Protein AF-0000000075500298 (afdb_homodimer)

Radius of gyration: 24.36 Å; Cα contacts (8 Å, |Δi|>4): 33; chains: 2; bounding box: 30×80×50 Å

Foldseek 3Di:
DDDPVVVVVVVLVVLCVVCVVVVNNVVSVVVVVVVVVVVVVVVVVVVVVVVVVVVVVVVVVVVVCVVPDPDDPDDPPPPDPD/DDDPVVVVVVVLVVLCVVCVVVVNNVVSVVVVVVVVVVVVVVVVVVVVVVVVVVVVVVCVVVVVVVVPDPDDDDDPPPPDPD

Structure (mmCIF, N/CA/C/O backbone):
data_AF-0000000075500298-model_v1
#
loop_
_entity.id
_entity.type
_entity.pdbx_description
1 polymer 'DUF1725 domain-containing protein'
#
loop_
_atom_site.group_PDB
_atom_site.id
_atom_site.type_symbol
_atom_site.label_atom_id
_atom_site.label_alt_id
_atom_site.label_comp_id
_atom_site.label_asym_id
_atom_site.label_entity_id
_atom_site.label_seq_id
_atom_site.pdbx_PDB_ins_code
_atom_site.Cartn_x
_atom_site.Cartn_y
_atom_site.Cartn_z
_atom_site.occupancy
_atom_site.B_iso_or_equiv
_atom_site.auth_seq_id
_atom_site.auth_comp_id
_atom_site.auth_asym_id
_atom_site.auth_atom_id
_atom_site.pdbx_PDB_model_num
ATOM 1 N N . MET A 1 1 ? 9.242 10.531 -13.039 1 51.03 1 MET A N 1
ATOM 2 C CA . MET A 1 1 ? 8.898 9.859 -11.781 1 51.03 1 MET A CA 1
ATOM 3 C C . MET A 1 1 ? 7.484 9.297 -11.844 1 51.03 1 MET A C 1
ATOM 5 O O . MET A 1 1 ? 6.527 10.023 -12.109 1 51.03 1 MET A O 1
ATOM 9 N N . ILE A 1 2 ? 7.25 8.039 -12.094 1 67.5 2 ILE A N 1
ATOM 10 C CA . ILE A 1 2 ? 5.922 7.461 -12.273 1 67.5 2 ILE A CA 1
ATOM 11 C C . ILE A 1 2 ? 5.102 7.66 -11 1 67.5 2 ILE A C 1
ATOM 13 O O . ILE A 1 2 ? 5.582 7.402 -9.898 1 67.5 2 ILE A O 1
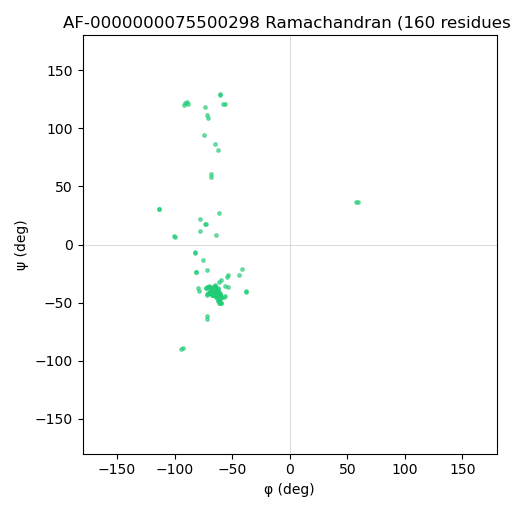ATOM 17 N N . ASP A 1 3 ? 3.895 8.188 -11.188 1 87.5 3 ASP A N 1
ATOM 18 C CA . ASP A 1 3 ? 2.947 8.445 -10.102 1 87.5 3 ASP A CA 1
ATOM 19 C C . ASP A 1 3 ? 2.639 7.164 -9.336 1 87.5 3 ASP A C 1
ATOM 21 O O . ASP A 1 3 ? 2.521 6.09 -9.922 1 87.5 3 ASP A O 1
ATOM 25 N N . TRP A 1 4 ? 2.902 7.141 -8.062 1 92.25 4 TRP A N 1
ATOM 26 C CA . TRP A 1 4 ? 2.652 6.031 -7.145 1 92.25 4 TRP A CA 1
ATOM 27 C C . TRP A 1 4 ? 1.344 5.328 -7.484 1 92.25 4 TRP A C 1
ATOM 29 O O . TRP A 1 4 ? 1.29 4.098 -7.543 1 92.25 4 TRP A O 1
ATOM 39 N N . THR A 1 5 ? 0.362 6.082 -7.805 1 93 5 THR A N 1
ATOM 40 C CA . THR A 1 5 ? -0.963 5.527 -8.047 1 93 5 THR A CA 1
ATOM 41 C C . THR A 1 5 ? -0.979 4.719 -9.344 1 93 5 THR A C 1
ATOM 43 O O . THR A 1 5 ? -1.599 3.654 -9.406 1 93 5 THR A O 1
ATOM 46 N N . TRP A 1 6 ? -0.328 5.234 -10.359 1 92.56 6 TRP A N 1
ATOM 47 C CA . TRP A 1 6 ? -0.28 4.547 -11.648 1 92.56 6 TRP A CA 1
ATOM 48 C C . TRP A 1 6 ? 0.448 3.213 -11.523 1 92.56 6 TRP A C 1
ATOM 50 O O . TRP A 1 6 ? -0.016 2.195 -12.039 1 92.56 6 TRP A O 1
ATOM 60 N N . LYS A 1 7 ? 1.534 3.219 -10.867 1 93.81 7 LYS A N 1
ATOM 61 C CA . LYS A 1 7 ? 2.311 1.999 -10.656 1 93.81 7 LYS A CA 1
ATOM 62 C C . LYS A 1 7 ? 1.502 0.963 -9.883 1 93.81 7 LYS A C 1
ATOM 64 O O . LYS A 1 7 ? 1.487 -0.217 -10.242 1 93.81 7 LYS A O 1
ATOM 69 N N . MET A 1 8 ? 0.788 1.347 -8.859 1 95.5 8 MET A N 1
ATOM 70 C CA . MET A 1 8 ? -0.001 0.421 -8.055 1 95.5 8 MET A CA 1
ATOM 71 C C . MET A 1 8 ? -1.199 -0.102 -8.836 1 95.5 8 MET A C 1
ATOM 73 O O . MET A 1 8 ? -1.594 -1.258 -8.68 1 95.5 8 MET A O 1
ATOM 77 N N . TRP A 1 9 ? -1.732 0.866 -9.664 1 93.94 9 TRP A N 1
ATOM 78 C CA . TRP A 1 9 ? -2.828 0.428 -10.523 1 93.94 9 TRP A CA 1
ATOM 79 C C . TRP A 1 9 ? -2.375 -0.69 -11.453 1 93.94 9 TRP A C 1
ATOM 81 O O . TRP A 1 9 ? -3.086 -1.682 -11.633 1 93.94 9 TRP A O 1
ATOM 91 N N . HIS A 1 10 ? -1.243 -0.525 -12.055 1 95.12 10 HIS A N 1
ATOM 92 C CA . HIS A 1 10 ? -0.703 -1.528 -12.961 1 95.12 10 HIS A CA 1
ATOM 93 C C . HIS A 1 10 ? -0.453 -2.85 -12.242 1 95.12 10 HIS A C 1
ATOM 95 O O . HIS A 1 10 ? -0.835 -3.912 -12.734 1 95.12 10 HIS A O 1
ATOM 101 N N . ILE A 1 11 ? 0.181 -2.855 -11.102 1 95.94 11 ILE A N 1
ATOM 102 C CA . ILE A 1 11 ? 0.51 -4.051 -10.328 1 95.94 11 ILE A CA 1
ATOM 103 C C . ILE A 1 11 ? -0.774 -4.75 -9.891 1 95.94 11 ILE A C 1
ATOM 105 O O . ILE A 1 11 ? -0.907 -5.969 -10.031 1 95.94 11 ILE A O 1
ATOM 109 N N . TYR A 1 12 ? -1.728 -3.941 -9.43 1 96.06 12 TYR A N 1
ATOM 110 C CA . TYR A 1 12 ? -3.02 -4.461 -8.992 1 96.06 12 TYR A CA 1
ATOM 111 C C . TYR A 1 12 ? -3.727 -5.188 -10.133 1 96.06 12 TYR A C 1
ATOM 113 O O . TYR A 1 12 ? -4.23 -6.297 -9.953 1 96.06 12 TYR A O 1
ATOM 121 N N . THR A 1 13 ? -3.703 -4.535 -11.305 1 96.12 13 THR A N 1
ATOM 122 C CA . THR A 1 13 ? -4.41 -5.086 -12.461 1 96.12 13 THR A CA 1
ATOM 123 C C . THR A 1 13 ? -3.736 -6.363 -12.945 1 96.12 13 THR A C 1
ATOM 125 O O . THR A 1 13 ? -4.41 -7.344 -13.273 1 96.12 13 THR A O 1
ATOM 128 N N . MET A 1 14 ? -2.424 -6.375 -12.969 1 95.19 14 MET A N 1
ATOM 129 C CA . MET A 1 14 ? -1.681 -7.551 -13.414 1 95.19 14 MET A CA 1
ATOM 130 C C . MET A 1 14 ? -1.912 -8.727 -12.477 1 95.19 14 MET A C 1
ATOM 132 O O . MET A 1 14 ? -2.146 -9.852 -12.922 1 95.19 14 MET A O 1
ATOM 136 N N . GLU A 1 15 ? -1.957 -8.453 -11.156 1 94.19 15 GLU A N 1
ATOM 137 C CA . GLU A 1 15 ? -2.184 -9.492 -10.164 1 94.19 15 GLU A CA 1
ATOM 138 C C . GLU A 1 15 ? -3.625 -9.992 -10.203 1 94.19 15 GLU A C 1
ATOM 140 O O . GLU A 1 15 ? -3.885 -11.172 -9.977 1 94.19 15 GLU A O 1
ATOM 145 N N . TYR A 1 16 ? -4.52 -9.047 -10.461 1 95.19 16 TYR A N 1
ATOM 146 C CA . TYR A 1 16 ? -5.934 -9.398 -10.57 1 95.19 16 TYR A CA 1
ATOM 147 C C . TYR A 1 16 ? -6.164 -10.383 -11.703 1 95.19 16 TYR A C 1
ATOM 149 O O . TYR A 1 16 ? -6.781 -11.438 -11.508 1 95.19 16 TYR A O 1
ATOM 157 N N . TYR A 1 17 ? -5.652 -10.07 -12.867 1 96.38 17 TYR A N 1
ATOM 158 C CA . TYR A 1 17 ? -5.852 -10.93 -14.031 1 96.38 17 TYR A CA 1
ATOM 159 C C . TYR A 1 17 ? -5.184 -12.289 -13.828 1 96.38 17 TYR A C 1
ATOM 161 O O . TYR A 1 17 ? -5.738 -13.32 -14.211 1 96.38 17 TYR A O 1
ATOM 169 N N . ALA A 1 18 ? -3.979 -12.297 -13.25 1 94.25 18 ALA A N 1
ATOM 170 C CA . ALA A 1 18 ? -3.281 -13.539 -12.938 1 94.25 18 ALA A CA 1
ATOM 171 C C . ALA A 1 18 ? -4.09 -14.398 -11.969 1 94.25 18 ALA A C 1
ATOM 173 O O . ALA A 1 18 ? -4.199 -15.609 -12.141 1 94.25 18 ALA A O 1
ATOM 174 N N . ALA A 1 19 ? -4.66 -13.781 -10.938 1 94.12 19 ALA A N 1
ATOM 175 C CA . ALA A 1 19 ? -5.438 -14.5 -9.922 1 94.12 19 ALA A CA 1
ATOM 176 C C . ALA A 1 19 ? -6.691 -15.117 -10.531 1 94.12 19 ALA A C 1
ATOM 178 O O . ALA A 1 19 ? -7.078 -16.234 -10.18 1 94.12 19 ALA A O 1
ATOM 179 N N . ILE A 1 20 ? -7.324 -14.375 -11.453 1 95.44 20 ILE A N 1
ATOM 180 C CA . ILE A 1 20 ? -8.516 -14.883 -12.133 1 95.44 20 ILE A CA 1
ATOM 181 C C . ILE A 1 20 ? -8.133 -16.062 -13.016 1 95.44 20 ILE A C 1
ATOM 183 O O . ILE A 1 20 ? -8.805 -17.109 -12.992 1 95.44 20 ILE A O 1
ATOM 187 N N . LYS A 1 21 ? -7.07 -15.977 -13.734 1 95.5 21 LYS A N 1
ATOM 188 C CA . LYS A 1 21 ? -6.617 -17.016 -14.656 1 95.5 21 LYS A CA 1
ATOM 189 C C . LYS A 1 21 ? -6.242 -18.297 -13.906 1 95.5 21 LYS A C 1
ATOM 191 O O . LYS A 1 21 ? -6.504 -19.406 -14.383 1 95.5 21 LYS A O 1
ATOM 196 N N . ASN A 1 22 ? -5.672 -18.125 -12.672 1 93.88 22 ASN A N 1
ATOM 197 C CA . ASN A 1 22 ? -5.129 -19.25 -11.914 1 93.88 22 ASN A CA 1
ATOM 198 C C . ASN A 1 22 ? -6.105 -19.719 -10.844 1 93.88 22 ASN A C 1
ATOM 200 O O . ASN A 1 22 ? -5.762 -20.562 -10.016 1 93.88 22 ASN A O 1
ATOM 204 N N . ASN A 1 23 ? -7.312 -19.188 -10.797 1 94.44 23 ASN A N 1
ATOM 205 C CA . ASN A 1 23 ? -8.336 -19.531 -9.82 1 94.44 23 ASN A C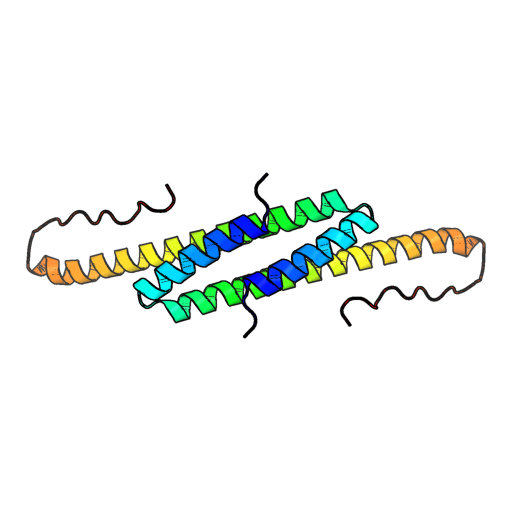A 1
ATOM 206 C C . ASN A 1 23 ? -7.859 -19.25 -8.391 1 94.44 23 ASN A C 1
ATOM 208 O O . ASN A 1 23 ? -8 -20.109 -7.516 1 94.44 23 ASN A O 1
ATOM 212 N N . GLU A 1 24 ? -7.105 -18.203 -8.195 1 94 24 GLU A N 1
ATOM 213 C CA . GLU A 1 24 ? -6.551 -17.766 -6.918 1 94 24 GLU A CA 1
ATOM 214 C C . GLU A 1 24 ? -7.156 -16.438 -6.469 1 94 24 GLU A C 1
ATOM 216 O O . GLU A 1 24 ? -6.473 -15.617 -5.855 1 94 24 GLU A O 1
ATOM 221 N N . PHE A 1 25 ? -8.422 -16.156 -6.824 1 93.31 25 PHE A N 1
ATOM 222 C CA . PHE A 1 25 ? -9.078 -14.875 -6.578 1 93.31 25 PHE A CA 1
ATOM 223 C C . PHE A 1 25 ? -9.18 -14.602 -5.082 1 93.31 25 PHE A C 1
ATOM 225 O O . PHE A 1 25 ? -9.008 -13.461 -4.645 1 93.31 25 PHE A O 1
ATOM 232 N N . VAL A 1 26 ? -9.461 -15.664 -4.285 1 94.88 26 VAL A N 1
ATOM 233 C CA . VAL A 1 26 ? -9.633 -15.484 -2.846 1 94.88 26 VAL A CA 1
ATOM 234 C C . VAL A 1 26 ? -8.305 -15.07 -2.217 1 94.88 26 VAL A C 1
ATOM 236 O O . VAL A 1 26 ? -8.266 -14.172 -1.372 1 94.88 26 VAL A O 1
ATOM 239 N N . SER A 1 27 ? -7.168 -15.703 -2.666 1 92.62 27 SER A N 1
ATOM 240 C CA . SER A 1 27 ? -5.836 -15.344 -2.191 1 92.62 27 SER A CA 1
ATOM 241 C C . SER A 1 27 ? -5.473 -13.914 -2.576 1 92.62 27 SER A C 1
ATOM 243 O O . SER A 1 27 ? -4.902 -13.172 -1.772 1 92.62 27 SER A O 1
ATOM 245 N N . PHE A 1 28 ? -5.867 -13.586 -3.789 1 93.5 28 PHE A N 1
ATOM 246 C CA . PHE A 1 28 ? -5.676 -12.227 -4.281 1 93.5 28 PHE A CA 1
ATOM 247 C C . PHE A 1 28 ? -6.395 -11.219 -3.396 1 93.5 28 PHE A C 1
ATOM 249 O O . PHE A 1 28 ? -5.797 -10.242 -2.939 1 93.5 28 PHE A O 1
ATOM 256 N N . VAL A 1 29 ? -7.652 -11.438 -3.098 1 95.38 29 VAL A N 1
ATOM 257 C CA . VAL A 1 29 ? -8.445 -10.516 -2.285 1 95.38 29 VAL A CA 1
ATOM 258 C C . VAL A 1 29 ? -7.836 -10.406 -0.888 1 95.38 29 VAL A C 1
ATOM 260 O O . VAL A 1 29 ? -7.688 -9.305 -0.353 1 95.38 29 VAL A O 1
ATOM 263 N N . GLY A 1 30 ? -7.453 -11.562 -0.378 1 95.06 30 GLY A N 1
ATOM 264 C CA . GLY A 1 30 ? -6.844 -11.562 0.942 1 95.06 30 GLY A CA 1
ATOM 265 C C . GLY A 1 30 ? -5.551 -10.773 1.007 1 95.06 30 GLY A C 1
ATOM 266 O O . GLY A 1 30 ? -5.32 -10.031 1.964 1 95.06 30 GLY A O 1
ATOM 267 N N . THR A 1 31 ? -4.707 -10.898 -0.005 1 95.25 31 THR A N 1
ATOM 268 C CA . THR A 1 31 ? -3.426 -10.203 -0.045 1 95.25 31 THR A CA 1
ATOM 269 C C . THR A 1 31 ? -3.633 -8.688 -0.088 1 95.25 31 THR A C 1
ATOM 271 O O . THR A 1 31 ? -3.02 -7.953 0.688 1 95.25 31 THR A O 1
ATOM 274 N N . TRP A 1 32 ? -4.574 -8.219 -0.856 1 96 32 TRP A N 1
ATOM 275 C CA . TRP A 1 32 ? -4.742 -6.785 -1.054 1 96 32 TRP A CA 1
ATOM 276 C C . TRP A 1 32 ? -5.523 -6.164 0.1 1 96 32 TRP A C 1
ATOM 278 O O . TRP A 1 32 ? -5.312 -4.996 0.441 1 96 32 TRP A O 1
ATOM 288 N N . MET A 1 33 ? -6.301 -6.965 0.774 1 95.88 33 MET A N 1
ATOM 289 C CA . MET A 1 33 ? -6.941 -6.488 1.996 1 95.88 33 MET A CA 1
ATOM 290 C C . MET A 1 33 ? -5.918 -6.285 3.107 1 95.88 33 MET A C 1
ATOM 292 O O . MET A 1 33 ? -5.973 -5.293 3.836 1 95.88 33 MET A O 1
ATOM 296 N N . ASN A 1 34 ? -5.051 -7.227 3.145 1 95.94 34 ASN A N 1
ATOM 297 C CA . ASN A 1 34 ? -3.98 -7.09 4.125 1 95.94 34 ASN A CA 1
ATOM 298 C C . ASN A 1 34 ? -3.102 -5.879 3.832 1 95.94 34 ASN A C 1
ATOM 300 O O . ASN A 1 34 ? -2.721 -5.148 4.75 1 95.94 34 ASN A O 1
ATOM 304 N N . LEU A 1 35 ? -2.779 -5.652 2.6 1 97.62 35 LEU A N 1
ATOM 305 C CA . LEU A 1 35 ? -1.974 -4.508 2.188 1 97.62 35 LEU A CA 1
ATOM 306 C C . LEU A 1 35 ? -2.684 -3.199 2.514 1 97.62 35 LEU A C 1
ATOM 308 O O . LEU A 1 35 ? -2.051 -2.24 2.963 1 97.62 35 LEU A O 1
ATOM 312 N N . GLU A 1 36 ? -4.016 -3.164 2.287 1 96.69 36 GLU A N 1
ATOM 313 C CA . GLU A 1 36 ? -4.812 -2 2.668 1 96.69 36 GLU A CA 1
ATOM 314 C C . GLU A 1 36 ? -4.668 -1.701 4.16 1 96.69 36 GLU A C 1
ATOM 316 O O . GLU A 1 36 ? -4.457 -0.551 4.551 1 96.69 36 GLU A O 1
ATOM 321 N N . THR A 1 37 ? -4.746 -2.719 4.977 1 96.88 37 THR A N 1
ATOM 322 C CA . THR A 1 37 ? -4.648 -2.57 6.422 1 96.88 37 THR A CA 1
ATOM 323 C C . THR A 1 37 ? -3.281 -2.018 6.816 1 96.88 37 THR A C 1
ATOM 325 O O . THR A 1 37 ? -3.188 -1.138 7.676 1 96.88 37 THR A O 1
ATOM 328 N N . ILE A 1 38 ? -2.246 -2.518 6.227 1 96.12 38 ILE A N 1
ATOM 329 C CA . ILE A 1 38 ? -0.881 -2.092 6.512 1 96.12 38 ILE A CA 1
ATOM 330 C C . ILE A 1 38 ? -0.721 -0.611 6.176 1 96.12 38 ILE A C 1
ATOM 332 O O . ILE A 1 38 ? -0.172 0.156 6.969 1 96.12 38 ILE A O 1
ATOM 336 N N . ILE A 1 39 ? -1.211 -0.218 4.98 1 97.25 39 ILE A N 1
ATOM 337 C CA . ILE A 1 39 ? -1.099 1.168 4.539 1 97.25 39 ILE A CA 1
ATOM 338 C C . ILE A 1 39 ? -1.844 2.08 5.508 1 97.25 39 ILE A C 1
ATOM 340 O O . ILE A 1 39 ? -1.279 3.055 6.012 1 97.25 39 ILE A O 1
ATOM 344 N N . LEU A 1 40 ? -3.072 1.763 5.855 1 96.56 40 LEU A N 1
ATOM 345 C CA . LEU A 1 40 ? -3.895 2.588 6.734 1 96.56 40 LEU A CA 1
ATOM 346 C C . LEU A 1 40 ? -3.277 2.688 8.125 1 96.56 40 LEU A C 1
ATOM 348 O O . LEU A 1 40 ? -3.25 3.768 8.719 1 96.56 40 LEU A O 1
ATOM 352 N N . SER A 1 41 ? -2.736 1.546 8.578 1 96.44 41 SER A N 1
ATOM 353 C CA . SER A 1 41 ? -2.088 1.529 9.891 1 96.44 41 SER A CA 1
ATOM 354 C C . SER A 1 41 ? -0.863 2.438 9.906 1 96.44 41 SER A C 1
ATOM 356 O O . SER A 1 41 ? -0.651 3.182 10.867 1 96.44 41 SER A O 1
ATOM 358 N N . LYS A 1 42 ? -0.093 2.381 8.883 1 95.44 42 LYS A N 1
ATOM 359 C CA . LYS A 1 42 ? 1.121 3.189 8.805 1 95.44 42 LYS A CA 1
ATOM 360 C C . LYS A 1 42 ? 0.788 4.676 8.703 1 95.44 42 LYS A C 1
ATOM 362 O O . LYS A 1 42 ? 1.453 5.512 9.32 1 95.44 42 LYS A O 1
ATOM 367 N N . LEU A 1 43 ? -0.202 5.02 7.98 1 95.19 43 LEU A N 1
ATOM 368 C CA . LEU A 1 43 ? -0.612 6.41 7.84 1 95.19 43 LEU A CA 1
ATOM 369 C C . LEU A 1 43 ? -1.157 6.953 9.156 1 95.19 43 LEU A C 1
ATOM 371 O O . LEU A 1 43 ? -0.877 8.094 9.531 1 95.19 43 LEU A O 1
ATOM 375 N N . THR A 1 44 ? -1.92 6.164 9.852 1 94.25 44 THR A N 1
ATOM 376 C CA . THR A 1 44 ? -2.445 6.555 11.156 1 94.25 44 THR A CA 1
ATOM 377 C C . THR A 1 44 ? -1.311 6.789 12.148 1 94.25 44 THR A C 1
ATOM 379 O O . THR A 1 44 ? -1.339 7.754 12.922 1 94.25 44 THR A O 1
ATOM 382 N N . GLN A 1 45 ? -0.325 5.91 12.086 1 91.62 45 GLN A N 1
ATOM 383 C CA . GLN A 1 45 ? 0.825 6.039 12.977 1 91.62 45 GLN A CA 1
ATOM 384 C C . GLN A 1 45 ? 1.596 7.328 12.688 1 91.62 45 GLN A C 1
ATOM 386 O O . GLN A 1 45 ? 2.002 8.031 13.617 1 91.62 45 GLN A O 1
ATOM 391 N N . GLU A 1 46 ? 1.739 7.621 11.461 1 90.12 46 GLU A N 1
ATOM 392 C CA . GLU A 1 46 ? 2.436 8.844 11.078 1 90.12 46 GLU A CA 1
ATOM 393 C C . GLU A 1 46 ? 1.682 10.086 11.555 1 90.12 46 GLU A C 1
ATOM 395 O O . GLU A 1 46 ? 2.295 11.055 12.016 1 90.12 46 GLU A O 1
ATOM 400 N N . GLN A 1 47 ? 0.418 10.031 11.469 1 86.94 47 GLN A N 1
ATOM 401 C CA . GLN A 1 47 ? -0.396 11.148 11.945 1 86.94 47 GLN A CA 1
ATOM 402 C C . GLN A 1 47 ? -0.291 11.297 13.461 1 86.94 47 GLN A C 1
ATOM 404 O O . GLN A 1 47 ? -0.236 12.422 13.977 1 86.94 47 GLN A O 1
ATOM 409 N N . LYS A 1 48 ? -0.24 10.234 14.164 1 88.81 48 LYS A N 1
ATOM 410 C CA . LYS A 1 48 ? -0.108 10.281 15.617 1 88.81 48 LYS A CA 1
ATOM 411 C C . LYS A 1 48 ? 1.229 10.891 16.031 1 88.81 48 LYS A C 1
ATOM 413 O O . LYS A 1 48 ? 1.296 11.664 16.984 1 88.81 48 LYS A O 1
ATOM 418 N N . ILE A 1 49 ? 2.23 10.609 15.352 1 84.12 49 ILE A N 1
ATOM 419 C CA . ILE A 1 49 ? 3.562 11.141 15.625 1 84.12 49 ILE A CA 1
ATOM 420 C C . ILE A 1 49 ? 3.58 12.641 15.383 1 84.12 49 ILE A C 1
ATOM 422 O O . ILE A 1 49 ? 4.133 13.406 16.188 1 84.12 49 ILE A O 1
ATOM 426 N N . LYS A 1 50 ? 2.93 13.039 14.328 1 82.5 50 LYS A N 1
ATOM 427 C CA . LYS A 1 50 ? 2.871 14.461 14.008 1 82.5 50 LYS A CA 1
ATOM 428 C C . LYS A 1 50 ? 2.09 15.227 15.07 1 82.5 50 LYS A C 1
ATOM 430 O O . LYS A 1 50 ? 2.48 16.328 15.461 1 82.5 50 LYS A O 1
ATOM 435 N N . GLN A 1 51 ? 1.046 14.617 15.531 1 83.62 51 GLN A N 1
ATOM 436 C CA . GLN A 1 51 ? 0.231 15.25 16.562 1 83.62 51 GLN A CA 1
ATOM 437 C C . GLN A 1 51 ? 0.979 15.32 17.891 1 83.62 51 GLN A C 1
ATOM 439 O O . GLN A 1 51 ? 0.88 16.312 18.609 1 83.62 51 GLN A O 1
ATOM 444 N N . HIS A 1 52 ? 1.701 14.289 18.109 1 81.12 52 HIS A N 1
ATOM 445 C CA . HIS A 1 52 ? 2.496 14.266 19.328 1 81.12 52 HIS A CA 1
ATOM 446 C C . HIS A 1 52 ? 3.627 15.289 19.266 1 81.12 52 HIS A C 1
ATOM 448 O O . HIS A 1 52 ? 3.928 15.945 20.266 1 81.12 52 HIS A O 1
ATOM 454 N N . GLY A 1 53 ? 4.254 15.438 18.188 1 73.06 53 GLY A N 1
ATOM 455 C CA . GLY A 1 53 ? 5.27 16.453 18 1 73.06 53 GLY A CA 1
ATOM 456 C C . GLY A 1 53 ? 4.738 17.859 18.172 1 73.06 53 GLY A C 1
ATOM 457 O O . GLY A 1 53 ? 5.371 18.703 18.812 1 73.06 53 GLY A O 1
ATOM 458 N N . LEU A 1 54 ? 3.637 18.094 17.656 1 69.38 54 LEU A N 1
ATOM 459 C CA . LEU A 1 54 ? 2.996 19.391 17.766 1 69.38 54 LEU A CA 1
ATOM 460 C C . LEU A 1 54 ? 2.633 19.688 19.219 1 69.38 54 LEU A C 1
ATOM 462 O O . LEU A 1 54 ? 2.83 20.812 19.688 1 69.38 54 LEU A O 1
ATOM 466 N N . THR A 1 55 ? 2.129 18.641 19.781 1 72.38 55 THR A N 1
ATOM 467 C CA . THR A 1 55 ? 1.766 18.828 21.188 1 72.38 55 THR A CA 1
ATOM 468 C C . THR A 1 55 ? 3.002 19.125 22.031 1 72.38 55 THR A C 1
ATOM 470 O O . THR A 1 55 ? 2.973 20 22.906 1 72.38 55 THR A O 1
ATOM 473 N N . HIS A 1 56 ? 4.074 18.391 21.797 1 74 56 HIS A N 1
ATOM 474 C CA . HIS A 1 56 ? 5.312 18.609 22.531 1 74 56 HIS A CA 1
ATOM 475 C C . HIS A 1 56 ? 5.902 19.984 22.234 1 74 56 HIS A C 1
ATOM 477 O O . HIS A 1 56 ? 6.355 20.672 23.156 1 74 56 HIS A O 1
ATOM 483 N N . ARG A 1 57 ? 5.809 20.422 21.109 1 71.06 57 ARG A N 1
ATOM 484 C CA . ARG A 1 57 ? 6.285 21.75 20.719 1 71.06 57 ARG A CA 1
ATOM 485 C C . ARG A 1 57 ? 5.418 22.844 21.328 1 71.06 57 ARG A C 1
ATOM 487 O O . ARG A 1 57 ? 5.934 23.828 21.859 1 71.06 57 ARG A O 1
ATOM 494 N N . TRP A 1 58 ? 4.141 22.594 21.297 1 69.06 58 TRP A N 1
ATOM 495 C CA . TRP A 1 58 ? 3.201 23.516 21.906 1 69.06 58 TRP A CA 1
ATOM 496 C C . TRP A 1 58 ? 3.455 23.656 23.406 1 69.06 58 TRP A C 1
ATOM 498 O O . TRP A 1 58 ? 3.416 24.766 23.953 1 69.06 58 TRP A O 1
ATOM 508 N N . MET A 1 59 ? 3.725 22.594 24 1 70 59 MET A N 1
ATOM 509 C CA . MET A 1 59 ? 4 22.594 25.438 1 70 59 MET A CA 1
ATOM 510 C C . MET A 1 59 ? 5.305 23.312 25.734 1 70 59 MET A C 1
ATOM 512 O O . MET A 1 59 ? 5.383 24.078 26.703 1 70 59 MET A O 1
ATOM 516 N N . LEU A 1 60 ? 6.277 23.188 24.922 1 69.62 60 LEU A N 1
ATOM 517 C CA . LEU A 1 60 ? 7.574 23.828 25.078 1 69.62 60 LEU A CA 1
ATOM 518 C C . LEU A 1 60 ? 7.465 25.328 24.812 1 69.62 60 LEU A C 1
ATOM 520 O O . LEU A 1 60 ? 8.055 26.141 25.547 1 69.62 60 LEU A O 1
ATOM 524 N N . ASP A 1 61 ? 6.707 25.719 23.734 1 69.75 61 ASP A N 1
ATOM 525 C CA . ASP A 1 61 ? 6.508 27.125 23.406 1 69.75 61 ASP A CA 1
ATOM 526 C C . ASP A 1 61 ? 5.688 27.844 24.469 1 69.75 61 ASP A C 1
ATOM 528 O O . ASP A 1 61 ? 5.961 28.984 24.812 1 69.75 61 ASP A O 1
ATOM 532 N N . ASN A 1 62 ? 4.656 27.172 24.906 1 66.88 62 ASN A N 1
ATOM 533 C CA . ASN A 1 62 ? 3.834 27.734 25.969 1 66.88 62 ASN A CA 1
ATOM 534 C C . ASN A 1 62 ? 4.598 27.828 27.281 1 66.88 62 ASN A C 1
ATOM 536 O O . ASN A 1 62 ? 4.387 28.75 28.078 1 66.88 62 ASN A O 1
ATOM 540 N N . GLU A 1 63 ? 5.305 26.766 27.516 1 59.47 63 GLU A N 1
ATOM 541 C CA . GLU A 1 63 ? 6.152 26.844 28.703 1 59.47 63 GLU A CA 1
ATOM 542 C C . GLU A 1 63 ? 7.09 28.047 28.641 1 59.47 63 GLU A C 1
ATOM 544 O O . GLU A 1 63 ? 7.348 28.703 29.656 1 59.47 63 GLU A O 1
ATOM 549 N N . ASN A 1 64 ? 7.484 28.266 27.438 1 55.72 64 ASN A N 1
ATOM 550 C CA . ASN A 1 64 ? 8.297 29.453 27.25 1 55.72 64 ASN A CA 1
ATOM 551 C C . ASN A 1 64 ? 7.453 30.734 27.359 1 55.72 64 ASN A C 1
ATOM 553 O O . ASN A 1 64 ? 7.945 31.781 27.781 1 55.72 64 ASN A O 1
ATOM 557 N N . THR A 1 65 ? 6.117 30.562 26.766 1 50.06 65 THR A N 1
ATOM 558 C CA . THR A 1 65 ? 5.219 31.703 26.875 1 50.06 65 THR A CA 1
ATOM 559 C C . THR A 1 65 ? 4.605 31.781 28.281 1 50.06 65 THR A C 1
ATOM 561 O O . THR A 1 65 ? 4.141 32.844 28.688 1 50.06 65 THR A O 1
ATOM 564 N N . TRP A 1 66 ? 4.262 30.516 28.797 1 51.16 66 TRP A N 1
ATOM 565 C CA . TRP A 1 66 ? 3.699 30.562 30.141 1 51.16 66 TRP A CA 1
ATOM 566 C C . TRP A 1 66 ? 4.625 31.312 31.094 1 51.16 66 TRP A C 1
ATOM 568 O O . TRP A 1 66 ? 4.207 31.719 32.188 1 51.16 66 TRP A O 1
ATOM 578 N N . THR A 1 67 ? 5.922 31.359 30.844 1 44.16 67 THR A N 1
ATOM 579 C CA . THR A 1 67 ? 6.516 32.281 31.797 1 44.16 67 THR A CA 1
ATOM 580 C C . THR A 1 67 ? 5.922 33.688 31.609 1 44.16 67 THR A C 1
ATOM 582 O O . THR A 1 67 ? 6.055 34.531 32.5 1 44.16 67 THR A O 1
ATOM 585 N N . GLN A 1 68 ? 5.562 34.031 30.359 1 40.69 68 GLN A N 1
ATOM 586 C CA . GLN A 1 68 ? 4.965 35.375 30.312 1 40.69 68 GLN A CA 1
ATOM 587 C C . GLN A 1 68 ? 3.447 35.281 30.438 1 40.69 68 GLN A C 1
ATOM 589 O O . GLN A 1 68 ? 2.846 36.094 31.172 1 40.69 68 GLN A O 1
ATOM 594 N N . GLY A 1 69 ? 2.498 35.125 29.344 1 36.59 69 GLY A N 1
ATOM 595 C CA . GLY A 1 69 ? 1.086 35.469 29.234 1 36.59 69 GLY A CA 1
ATOM 596 C C . GLY A 1 69 ? 0.172 34.312 29.656 1 36.59 69 GLY A C 1
ATOM 597 O O . GLY A 1 69 ? 0.483 33.156 29.406 1 36.59 69 GLY A O 1
ATOM 598 N N . GLY A 1 70 ? -0.827 34.344 30.703 1 33.41 70 GLY A N 1
ATOM 599 C CA . GLY A 1 70 ? -1.923 33.594 31.312 1 33.41 70 GLY A CA 1
ATOM 600 C C . GLY A 1 70 ? -2.863 32.969 30.297 1 33.41 70 GLY A C 1
ATOM 601 O O . GLY A 1 70 ? -3.852 32.344 30.672 1 33.41 70 GLY A O 1
ATOM 602 N N . GLU A 1 71 ? -3.107 33.438 28.953 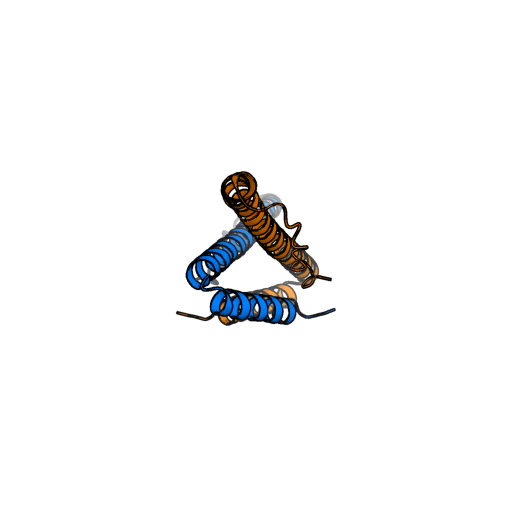1 35.5 71 GLU A N 1
ATOM 603 C CA . GLU A 1 71 ? -4.426 33.25 28.359 1 35.5 71 GLU A CA 1
ATOM 604 C C . GLU A 1 71 ? -4.508 31.891 27.656 1 35.5 71 GLU A C 1
ATOM 606 O O . GLU A 1 71 ? -3.562 31.484 26.984 1 35.5 71 GLU A O 1
ATOM 611 N N . HIS A 1 72 ? -5.434 30.891 27.984 1 32.06 72 HIS A N 1
ATOM 612 C CA . HIS A 1 72 ? -5.812 29.516 27.703 1 32.06 72 HIS A CA 1
ATOM 613 C C . HIS A 1 72 ? -6.352 29.359 26.281 1 32.06 72 HIS A C 1
ATOM 615 O O . HIS A 1 72 ? -7.492 29.734 26 1 32.06 72 HIS A O 1
ATOM 621 N N . HIS A 1 73 ? -5.727 29.656 25.062 1 30.25 73 HIS A N 1
ATOM 622 C CA . HIS A 1 73 ? -6.387 29.5 23.766 1 30.25 73 HIS A CA 1
ATOM 623 C C . HIS A 1 73 ? -6.539 28.016 23.406 1 30.25 73 HIS A C 1
ATOM 625 O O . HIS A 1 73 ? -5.605 27.234 23.594 1 30.25 73 HIS A O 1
ATOM 631 N N . THR A 1 74 ? -7.715 27.281 23.328 1 29 74 THR A N 1
ATOM 632 C CA . THR A 1 74 ? -8.289 25.984 22.984 1 29 74 THR A CA 1
ATOM 633 C C . THR A 1 74 ? -8.062 25.656 21.5 1 29 74 THR A C 1
ATOM 635 O O . THR A 1 74 ? -8.484 26.422 20.625 1 29 74 THR A O 1
ATOM 638 N N . LEU A 1 75 ? -7.02 25.172 20.938 1 30.53 75 LEU A N 1
ATOM 639 C CA . LEU A 1 75 ? -6.637 24.844 19.562 1 30.53 75 LEU A CA 1
ATOM 640 C C . LEU A 1 75 ? -7.414 23.625 19.062 1 30.53 75 LEU A C 1
ATOM 642 O O . LEU A 1 75 ? -7.441 22.594 19.719 1 30.53 75 LEU A O 1
ATOM 646 N N . GLY A 1 76 ? -8.453 23.719 18.078 1 28.44 76 GLY A N 1
ATOM 647 C CA . GLY A 1 76 ? -9.414 22.984 17.266 1 28.44 76 GLY A CA 1
ATOM 648 C C . GLY A 1 76 ? -8.766 22 16.312 1 28.44 76 GLY A C 1
ATOM 649 O O . GLY A 1 76 ? -9.406 21.5 15.383 1 28.44 76 GLY A O 1
ATOM 650 N N . PHE A 1 77 ? -7.68 21.359 16.328 1 31.05 77 PHE A N 1
ATOM 651 C CA . PHE A 1 77 ? -7.082 20.641 15.211 1 31.05 77 PHE A CA 1
ATOM 652 C C . PHE A 1 77 ? -7.871 19.375 14.891 1 31.05 77 PHE A C 1
ATOM 654 O O . PHE A 1 77 ? -7.633 18.734 13.867 1 31.05 77 PHE A O 1
ATOM 661 N N . CYS A 1 78 ? -8.688 18.688 15.641 1 31.06 78 CYS A N 1
ATOM 662 C CA . CYS A 1 78 ? -8.93 17.281 15.383 1 31.06 78 CYS A CA 1
ATOM 663 C C . CYS A 1 78 ? -9.891 17.094 14.211 1 31.06 78 CYS A C 1
ATOM 665 O O . CYS A 1 78 ? -10.391 15.992 13.984 1 31.06 78 CYS A O 1
ATOM 667 N N . GLN A 1 79 ? -10.352 17.922 13.305 1 29.7 79 GLN A N 1
ATOM 668 C CA . GLN A 1 79 ? -11.578 17.672 12.547 1 29.7 79 GLN A CA 1
ATOM 669 C C . GLN A 1 79 ? -11.32 16.75 11.359 1 29.7 79 GLN A C 1
ATOM 671 O O . GLN A 1 79 ? -12.219 16.484 10.57 1 29.7 79 GLN A O 1
ATOM 676 N N . ILE A 1 80 ? -10.227 16.344 10.938 1 33.5 80 ILE A N 1
ATOM 677 C CA . ILE A 1 80 ? -10.211 15.797 9.586 1 33.5 80 ILE A CA 1
ATOM 678 C C . ILE A 1 80 ? -10.914 14.438 9.578 1 33.5 80 ILE A C 1
ATOM 680 O O . ILE A 1 80 ? -11.648 14.125 8.641 1 33.5 80 ILE A O 1
ATOM 684 N N . LEU A 1 81 ? -10.453 13.414 10.242 1 29.44 81 LEU A N 1
ATOM 685 C CA . LEU A 1 81 ? -11.031 12.109 9.969 1 29.44 81 LEU A CA 1
ATOM 686 C C . LEU A 1 81 ? -12.438 12 10.562 1 29.44 81 LEU A C 1
ATOM 688 O O . LEU A 1 81 ? -12.992 10.906 10.672 1 29.44 81 LEU A O 1
ATOM 692 N N . ARG A 1 82 ? -12.977 13.055 10.844 1 22.11 82 ARG A N 1
ATOM 693 C CA . ARG A 1 82 ? -14.32 12.75 11.32 1 22.11 82 ARG A CA 1
ATOM 694 C C . ARG A 1 82 ? -15.305 12.648 10.164 1 22.11 82 ARG A C 1
ATOM 696 O O . ARG A 1 82 ? -15.258 13.461 9.234 1 22.11 82 ARG A O 1
ATOM 703 N N . MET B 1 1 ? -18.516 -2.754 -2.602 1 50.59 1 MET B N 1
ATOM 704 C CA . MET B 1 1 ? -17.125 -2.918 -2.162 1 50.59 1 MET B CA 1
ATOM 705 C C . MET B 1 1 ? -16.203 -1.939 -2.881 1 50.59 1 MET B C 1
ATOM 707 O O . MET B 1 1 ? -16.172 -1.91 -4.113 1 50.59 1 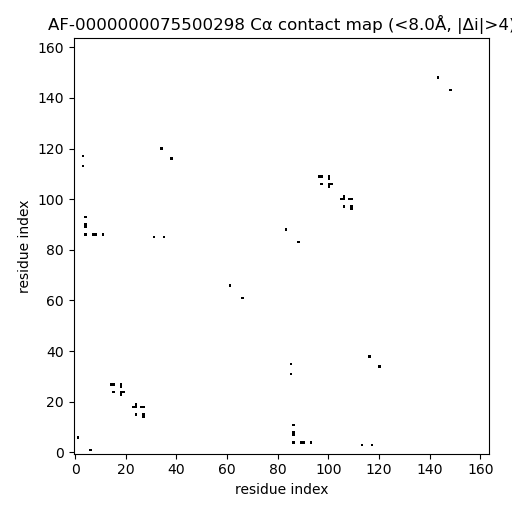MET B O 1
ATOM 711 N N . ILE B 1 2 ? -15.781 -0.83 -2.338 1 66.88 2 ILE B N 1
ATOM 712 C CA . ILE B 1 2 ? -14.984 0.186 -3.018 1 66.88 2 ILE B CA 1
ATOM 713 C C . ILE B 1 2 ? -13.664 -0.422 -3.486 1 66.88 2 ILE B C 1
ATOM 715 O O . ILE B 1 2 ? -12.992 -1.121 -2.725 1 66.88 2 ILE B O 1
ATOM 719 N N . ASP B 1 3 ? -13.359 -0.217 -4.766 1 87.5 3 ASP B N 1
ATOM 720 C CA . ASP B 1 3 ? -12.141 -0.69 -5.406 1 87.5 3 ASP B CA 1
ATOM 721 C C . ASP B 1 3 ? -10.898 -0.177 -4.672 1 87.5 3 ASP B C 1
ATOM 723 O O . ASP B 1 3 ? -10.875 0.966 -4.211 1 87.5 3 ASP B O 1
ATOM 727 N N . TRP B 1 4 ? -10.062 -1.063 -4.191 1 92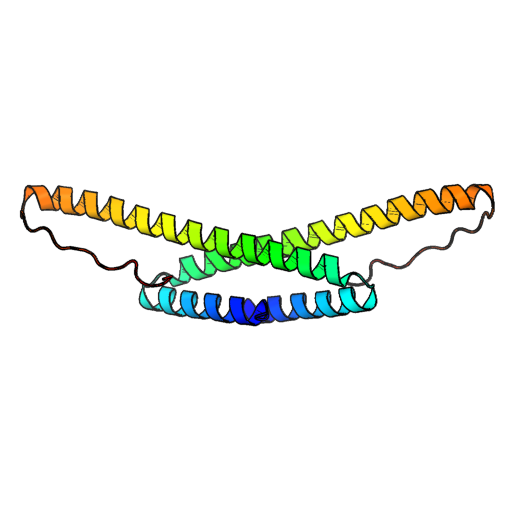.31 4 TRP B N 1
ATOM 728 C CA . TRP B 1 4 ? -8.82 -0.78 -3.492 1 92.31 4 TRP B CA 1
ATOM 729 C C . TRP B 1 4 ? -8.102 0.417 -4.113 1 92.31 4 TRP B C 1
ATOM 731 O O . TRP B 1 4 ? -7.648 1.313 -3.402 1 92.31 4 TRP B O 1
ATOM 741 N N . THR B 1 5 ? -8.125 0.476 -5.395 1 92.94 5 THR B N 1
ATOM 742 C CA . THR B 1 5 ? -7.395 1.52 -6.105 1 92.94 5 THR B CA 1
ATOM 743 C C . THR B 1 5 ? -8.047 2.881 -5.891 1 92.94 5 THR B C 1
ATOM 745 O O . THR B 1 5 ? -7.359 3.887 -5.711 1 92.94 5 THR B O 1
ATOM 748 N N . TRP B 1 6 ? -9.367 2.908 -5.934 1 92.44 6 TRP B N 1
ATOM 749 C CA . TRP B 1 6 ? -10.102 4.156 -5.746 1 92.44 6 TRP B CA 1
ATOM 750 C C . TRP B 1 6 ? -9.883 4.711 -4.344 1 92.44 6 TRP B C 1
ATOM 752 O O . TRP B 1 6 ? -9.641 5.91 -4.172 1 92.44 6 TRP B O 1
ATOM 762 N N . LYS B 1 7 ? -9.969 3.895 -3.389 1 93.69 7 LYS B N 1
ATOM 763 C CA . LYS B 1 7 ? -9.75 4.301 -2.004 1 93.69 7 LYS B CA 1
ATOM 764 C C . LYS B 1 7 ? -8.336 4.836 -1.804 1 93.69 7 LYS B C 1
ATOM 766 O O . LYS B 1 7 ? -8.141 5.867 -1.16 1 93.69 7 LYS B O 1
ATOM 771 N N . MET B 1 8 ? -7.328 4.203 -2.359 1 95.56 8 MET B N 1
ATOM 772 C CA . MET B 1 8 ? -5.941 4.641 -2.213 1 95.56 8 MET B CA 1
ATOM 773 C C . MET B 1 8 ? -5.699 5.945 -2.961 1 95.56 8 MET B C 1
ATOM 775 O O . MET B 1 8 ? -4.926 6.789 -2.508 1 95.56 8 MET B O 1
ATOM 779 N N . TRP B 1 9 ? -6.402 6.012 -4.137 1 93.94 9 TRP B N 1
ATOM 780 C CA . TRP B 1 9 ? -6.305 7.266 -4.875 1 93.94 9 TRP B CA 1
ATOM 781 C C . TRP B 1 9 ? -6.82 8.43 -4.043 1 93.94 9 TRP B C 1
ATOM 783 O O . TRP B 1 9 ? -6.199 9.492 -3.998 1 93.94 9 TRP B O 1
ATOM 793 N N . HIS B 1 10 ? -7.938 8.242 -3.408 1 95.06 10 HIS B N 1
ATOM 794 C CA . HIS B 1 10 ? -8.523 9.289 -2.572 1 95.06 10 HIS B CA 1
ATOM 795 C C . HIS B 1 10 ? -7.605 9.648 -1.411 1 95.06 10 HIS B C 1
ATOM 797 O O . HIS B 1 10 ? -7.379 10.828 -1.14 1 95.06 10 HIS B O 1
ATOM 803 N N . ILE B 1 11 ? -7.082 8.703 -0.687 1 95.94 11 ILE B N 1
ATOM 804 C CA . ILE B 1 11 ? -6.215 8.922 0.468 1 95.94 11 ILE B CA 1
ATOM 805 C C . ILE B 1 11 ? -4.934 9.625 0.027 1 95.94 11 ILE B C 1
ATOM 807 O O . ILE B 1 11 ? -4.508 10.602 0.648 1 95.94 11 ILE B O 1
ATOM 811 N N . TYR B 1 12 ? -4.395 9.156 -1.093 1 96.12 12 TYR B N 1
ATOM 812 C CA . TYR B 1 12 ? -3.184 9.742 -1.652 1 96.12 12 TYR B CA 1
ATOM 813 C C . TYR B 1 12 ? -3.391 11.219 -1.977 1 96.12 12 TYR B C 1
ATOM 815 O O . TYR B 1 12 ? -2.562 12.062 -1.626 1 96.12 12 TYR B O 1
ATOM 823 N N . THR B 1 13 ? -4.543 11.477 -2.617 1 96.19 13 THR B N 1
ATOM 824 C CA . THR B 1 13 ? -4.828 12.836 -3.059 1 96.19 13 THR B CA 1
ATOM 825 C C . THR B 1 13 ? -5.066 13.75 -1.863 1 96.19 13 THR B C 1
ATOM 827 O O . THR B 1 13 ? -4.582 14.883 -1.837 1 96.19 13 THR B O 1
ATOM 830 N N . MET B 1 14 ? -5.777 13.266 -0.871 1 95.19 14 MET B N 1
ATOM 831 C CA . MET B 1 14 ? -6.059 14.055 0.325 1 95.19 14 MET B CA 1
ATOM 832 C C . MET B 1 14 ? -4.77 14.375 1.081 1 95.19 14 MET B C 1
ATOM 834 O O . MET B 1 14 ? -4.555 15.508 1.503 1 95.19 14 MET B O 1
ATOM 838 N N . GLU B 1 15 ? -3.848 13.391 1.145 1 94.12 15 GLU B N 1
ATOM 839 C CA . GLU B 1 15 ? -2.574 13.578 1.832 1 94.12 15 GLU B CA 1
ATOM 840 C C . GLU B 1 15 ? -1.65 14.5 1.04 1 94.12 15 GLU B C 1
ATOM 842 O O . GLU B 1 15 ? -0.89 15.273 1.623 1 94.12 15 GLU B O 1
ATOM 847 N N . TYR B 1 16 ? -1.73 14.359 -0.269 1 95.19 16 TYR B N 1
ATOM 848 C CA . TYR B 1 16 ? -0.933 15.211 -1.143 1 95.19 16 TYR B CA 1
ATOM 849 C C . TYR B 1 16 ? -1.291 16.672 -0.947 1 95.19 16 TYR B C 1
ATOM 851 O O . TYR B 1 16 ? -0.412 17.516 -0.719 1 95.19 16 TYR B O 1
ATOM 859 N N . TYR B 1 17 ? -2.557 16.969 -0.995 1 96.44 17 TYR B N 1
ATOM 860 C CA . TYR B 1 17 ? -3.004 18.359 -0.865 1 96.44 17 TYR B CA 1
ATOM 861 C C . TYR B 1 17 ? -2.686 18.906 0.521 1 96.44 17 TYR B C 1
ATOM 863 O O . TYR B 1 17 ? -2.277 20.062 0.66 1 96.44 17 TYR B O 1
ATOM 871 N N . ALA B 1 18 ? -2.885 18.109 1.56 1 94.25 18 ALA B N 1
ATOM 872 C CA . ALA B 1 18 ? -2.547 18.5 2.922 1 94.25 18 ALA B CA 1
ATOM 873 C C . ALA B 1 18 ? -1.056 18.797 3.053 1 94.25 18 ALA B C 1
ATOM 875 O O . ALA B 1 18 ? -0.665 19.781 3.689 1 94.25 18 ALA B O 1
ATOM 876 N N . ALA B 1 19 ? -0.21 17.969 2.455 1 94.06 19 ALA B N 1
ATOM 877 C CA . ALA B 1 19 ? 1.239 18.125 2.529 1 94.06 19 ALA B CA 1
ATOM 878 C C . ALA B 1 19 ? 1.682 19.422 1.832 1 94.06 19 ALA B C 1
ATOM 880 O O . ALA B 1 19 ? 2.58 20.109 2.312 1 94.06 19 ALA B O 1
ATOM 881 N N . ILE B 1 20 ? 1.041 19.719 0.704 1 95.31 20 ILE B N 1
ATOM 882 C CA . ILE B 1 20 ? 1.356 20.938 -0.021 1 95.31 20 ILE B CA 1
ATOM 883 C C . ILE B 1 20 ? 0.938 22.156 0.808 1 95.31 20 ILE B C 1
ATOM 885 O O . ILE B 1 20 ? 1.703 23.109 0.951 1 95.31 20 ILE B O 1
ATOM 889 N N . LYS B 1 21 ? -0.206 22.125 1.407 1 95.38 21 LYS B N 1
ATOM 890 C CA . LYS B 1 21 ? -0.749 23.219 2.197 1 95.38 21 LYS B CA 1
ATOM 891 C C . LYS B 1 21 ? 0.109 23.484 3.432 1 95.38 21 LYS B C 1
ATOM 893 O O . LYS B 1 21 ? 0.311 24.641 3.816 1 95.38 21 LYS B O 1
ATOM 898 N N . ASN B 1 22 ? 0.678 22.391 4.023 1 93.81 22 ASN B N 1
ATOM 899 C CA . ASN B 1 22 ? 1.395 22.484 5.293 1 93.81 22 ASN B CA 1
ATOM 900 C C . ASN B 1 22 ? 2.904 22.516 5.082 1 93.81 22 ASN B C 1
ATOM 902 O O . ASN B 1 22 ? 3.672 22.469 6.043 1 93.81 22 ASN B O 1
ATOM 906 N N . ASN B 1 23 ? 3.379 22.609 3.848 1 94.38 23 ASN B N 1
ATOM 907 C CA . ASN B 1 23 ? 4.793 22.625 3.49 1 94.38 23 ASN B CA 1
ATOM 908 C C . ASN B 1 23 ? 5.516 21.375 3.984 1 94.38 23 ASN B C 1
ATOM 910 O O . ASN B 1 23 ? 6.582 21.469 4.59 1 94.38 23 ASN B O 1
ATOM 914 N N . GLU B 1 24 ? 4.863 20.234 3.951 1 93.75 24 GLU B N 1
ATOM 915 C CA . GLU B 1 24 ? 5.371 18.938 4.379 1 93.75 24 GLU B CA 1
ATOM 916 C C . GLU B 1 24 ? 5.523 17.984 3.195 1 93.75 24 GLU B C 1
ATOM 918 O O . GLU B 1 24 ? 5.309 16.781 3.328 1 93.75 24 GLU B O 1
ATOM 923 N N . PHE B 1 25 ? 5.805 18.516 1.984 1 93.12 25 PHE B N 1
ATOM 924 C CA . PHE B 1 25 ? 5.848 17.734 0.748 1 93.12 25 PHE B CA 1
ATOM 925 C C . PHE B 1 25 ? 6.938 16.672 0.813 1 93.12 25 PHE B C 1
ATOM 927 O O . PHE B 1 25 ? 6.754 15.555 0.324 1 93.12 25 PHE B O 1
ATOM 934 N N . VAL B 1 26 ? 8.102 17.031 1.443 1 94.81 26 VAL B N 1
ATOM 935 C CA . VAL B 1 26 ? 9.219 16.094 1.506 1 94.81 26 VAL B CA 1
ATOM 936 C C . VAL B 1 26 ? 8.844 14.898 2.379 1 94.81 26 VAL B C 1
ATOM 938 O O . VAL B 1 26 ? 9.117 13.75 2.023 1 94.81 26 VAL B O 1
ATOM 941 N N . SER B 1 27 ? 8.133 15.148 3.537 1 92.38 27 SER B N 1
ATOM 942 C CA . SER B 1 27 ? 7.66 14.086 4.418 1 92.38 27 SER B CA 1
ATOM 943 C C . SER B 1 27 ? 6.633 13.203 3.715 1 92.38 27 SER B C 1
ATOM 945 O O . SER B 1 27 ? 6.656 11.977 3.855 1 92.38 27 SER B O 1
ATOM 947 N N . PHE B 1 28 ? 5.797 13.883 2.957 1 93.38 28 PHE B N 1
ATOM 948 C CA . PHE B 1 28 ? 4.805 13.18 2.152 1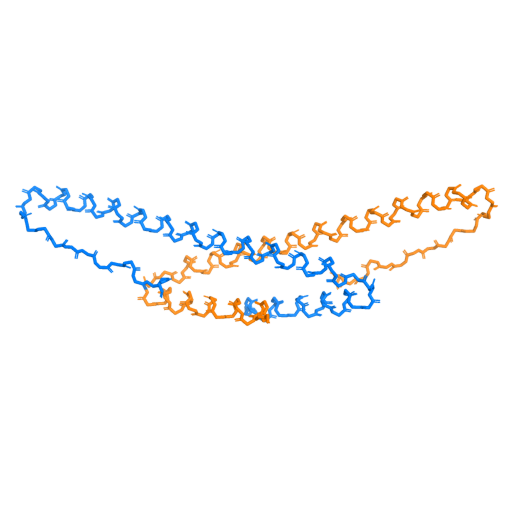 93.38 28 PHE B CA 1
ATOM 949 C C . PHE B 1 28 ? 5.473 12.227 1.17 1 93.38 28 PHE B C 1
ATOM 951 O O . PHE B 1 28 ? 5.129 11.047 1.109 1 93.38 28 PHE B O 1
ATOM 958 N N . VAL B 1 29 ? 6.441 12.68 0.404 1 95.25 29 VAL B N 1
ATOM 959 C CA . VAL B 1 29 ? 7.121 11.859 -0.592 1 95.25 29 VAL B CA 1
ATOM 960 C C . VAL B 1 29 ? 7.82 10.688 0.095 1 95.25 29 VAL B C 1
ATOM 962 O O . VAL B 1 29 ? 7.73 9.547 -0.363 1 95.25 29 VAL B O 1
ATOM 965 N N . GLY B 1 30 ? 8.445 11.016 1.216 1 94.94 30 GLY B N 1
ATOM 966 C CA . GLY B 1 30 ? 9.125 9.969 1.96 1 94.94 30 GLY B CA 1
ATOM 967 C C . GLY B 1 30 ? 8.188 8.883 2.457 1 94.94 30 GLY B C 1
ATOM 968 O O . GLY B 1 30 ? 8.508 7.691 2.375 1 94.94 30 GLY B O 1
ATOM 969 N N . THR B 1 31 ? 7.039 9.258 2.953 1 95.19 31 THR B N 1
ATOM 970 C CA . THR B 1 31 ? 6.066 8.305 3.48 1 95.19 31 THR B CA 1
ATOM 971 C C . THR B 1 31 ? 5.562 7.379 2.377 1 95.19 31 THR B C 1
ATOM 973 O O . THR B 1 31 ? 5.543 6.16 2.547 1 95.19 31 THR B O 1
ATOM 976 N N . TRP B 1 32 ? 5.277 7.891 1.211 1 96.06 32 TRP B N 1
ATOM 977 C CA . TRP B 1 32 ? 4.664 7.094 0.153 1 96.06 32 TRP B CA 1
ATOM 978 C C . TRP B 1 32 ? 5.715 6.262 -0.578 1 96.06 32 TRP B C 1
ATOM 980 O O . TRP B 1 32 ? 5.414 5.172 -1.077 1 96.06 32 TRP B O 1
ATOM 990 N N . MET B 1 33 ? 6.945 6.703 -0.521 1 95.88 33 MET B N 1
ATOM 991 C CA . MET B 1 33 ? 8.031 5.871 -1.039 1 95.88 33 MET B CA 1
ATOM 992 C C . MET B 1 33 ? 8.25 4.652 -0.151 1 95.88 33 MET B C 1
ATOM 994 O O . MET B 1 33 ? 8.445 3.543 -0.651 1 95.88 33 MET B O 1
ATOM 998 N N . ASN B 1 34 ? 8.172 4.945 1.1 1 95.94 34 ASN B N 1
ATOM 999 C CA . ASN B 1 34 ? 8.305 3.832 2.035 1 95.94 34 ASN B CA 1
ATOM 1000 C C . ASN B 1 34 ? 7.152 2.842 1.889 1 95.94 34 ASN B C 1
ATOM 1002 O O . ASN B 1 34 ? 7.363 1.628 1.918 1 95.94 34 ASN B O 1
ATOM 1006 N N . LEU B 1 35 ? 5.961 3.322 1.741 1 97.56 35 LEU B N 1
ATOM 1007 C CA . LEU B 1 35 ? 4.785 2.48 1.555 1 97.56 35 LEU B CA 1
ATOM 1008 C C . LEU B 1 35 ? 4.902 1.655 0.278 1 97.56 35 LEU B C 1
ATOM 1010 O O . LEU B 1 35 ? 4.543 0.476 0.26 1 97.56 35 LEU B O 1
ATOM 1014 N N . GLU B 1 36 ? 5.406 2.279 -0.817 1 96.69 36 GLU B N 1
ATOM 1015 C CA . GLU B 1 36 ? 5.668 1.554 -2.057 1 96.69 36 GLU B CA 1
ATOM 1016 C C . GLU B 1 36 ? 6.609 0.376 -1.82 1 96.69 36 GLU B C 1
ATOM 1018 O O . GLU B 1 36 ? 6.352 -0.735 -2.289 1 96.69 36 GLU B O 1
ATOM 1023 N N . THR B 1 37 ? 7.656 0.602 -1.068 1 96.81 37 THR B N 1
ATOM 1024 C CA . THR B 1 37 ? 8.648 -0.429 -0.78 1 96.81 37 THR B CA 1
ATOM 1025 C C . THR B 1 37 ? 8.016 -1.582 -0.004 1 96.81 37 THR B C 1
ATOM 1027 O O . THR B 1 37 ? 8.281 -2.75 -0.299 1 96.81 37 THR B O 1
ATOM 1030 N N . ILE B 1 38 ? 7.211 -1.27 0.969 1 96.19 38 ILE B N 1
ATOM 1031 C CA . ILE B 1 38 ? 6.551 -2.27 1.802 1 96.19 38 ILE B CA 1
ATOM 1032 C C . ILE B 1 38 ? 5.641 -3.139 0.94 1 96.19 38 ILE B C 1
ATOM 1034 O O . ILE B 1 38 ? 5.656 -4.367 1.048 1 96.19 38 ILE B O 1
ATOM 1038 N N . ILE B 1 39 ? 4.84 -2.488 0.07 1 97.25 39 ILE B N 1
ATOM 1039 C CA . ILE B 1 39 ? 3.906 -3.207 -0.79 1 97.25 39 ILE B CA 1
ATOM 1040 C C . ILE B 1 39 ? 4.676 -4.141 -1.722 1 97.25 39 ILE B C 1
ATOM 1042 O O . ILE B 1 39 ? 4.387 -5.336 -1.791 1 97.25 39 ILE B O 1
ATOM 1046 N N . LEU B 1 40 ? 5.699 -3.658 -2.385 1 96.69 40 LEU B N 1
ATOM 1047 C CA . LEU B 1 40 ? 6.473 -4.445 -3.338 1 96.69 40 LEU B CA 1
ATOM 1048 C C . LEU B 1 40 ? 7.164 -5.613 -2.645 1 96.69 40 LEU B C 1
ATOM 1050 O O . LEU B 1 40 ? 7.18 -6.73 -3.168 1 96.69 40 LEU B O 1
ATOM 1054 N N . SER B 1 41 ? 7.68 -5.328 -1.444 1 96.44 41 SER B N 1
ATOM 1055 C CA . SER B 1 41 ? 8.336 -6.379 -0.671 1 96.44 41 SER B CA 1
ATOM 1056 C C . SER B 1 41 ? 7.355 -7.484 -0.297 1 96.44 41 SER B C 1
ATOM 1058 O O . SER B 1 41 ? 7.684 -8.672 -0.395 1 96.44 41 SER B O 1
ATOM 1060 N N . LYS B 1 42 ? 6.203 -7.109 0.119 1 95.44 42 LYS B N 1
ATOM 1061 C CA . LYS B 1 42 ? 5.199 -8.086 0.531 1 95.44 42 LYS B CA 1
ATOM 1062 C C . LYS B 1 42 ? 4.715 -8.906 -0.658 1 95.44 42 LYS B C 1
ATOM 1064 O O . LYS B 1 42 ? 4.512 -10.117 -0.54 1 95.44 42 LYS B O 1
ATOM 1069 N N . LEU B 1 43 ? 4.551 -8.312 -1.77 1 95.38 43 LEU B N 1
ATOM 1070 C CA . LEU B 1 43 ? 4.117 -9.023 -2.969 1 95.38 43 LEU B CA 1
ATOM 1071 C C . LEU B 1 43 ? 5.188 -10 -3.443 1 95.38 43 LEU B C 1
ATOM 1073 O O . LEU B 1 43 ? 4.879 -11.117 -3.857 1 95.38 43 LEU B O 1
ATOM 1077 N N . THR B 1 44 ? 6.422 -9.602 -3.385 1 94.31 44 THR B N 1
ATOM 1078 C CA . THR B 1 44 ? 7.535 -10.469 -3.754 1 94.31 44 THR B CA 1
ATOM 1079 C C . THR B 1 44 ? 7.605 -11.68 -2.828 1 94.31 44 THR B C 1
ATOM 1081 O O . THR B 1 44 ? 7.828 -12.805 -3.285 1 94.31 44 THR B O 1
ATOM 1084 N N . GLN B 1 45 ? 7.375 -11.414 -1.551 1 91.75 45 GLN B N 1
ATOM 1085 C CA . GLN B 1 45 ? 7.398 -12.492 -0.572 1 91.75 45 GLN B CA 1
ATOM 1086 C C . GLN B 1 45 ? 6.281 -13.5 -0.834 1 91.75 45 GLN B C 1
ATOM 1088 O O . GLN B 1 45 ? 6.5 -14.711 -0.765 1 91.75 45 GLN B O 1
ATOM 1093 N N . GLU B 1 46 ? 5.172 -13 -1.158 1 90.25 46 GLU B N 1
ATOM 1094 C CA . GLU B 1 46 ? 4.039 -13.875 -1.458 1 90.25 46 GLU B CA 1
ATOM 1095 C C . GLU B 1 46 ? 4.309 -14.727 -2.693 1 90.25 46 GLU B C 1
ATOM 1097 O O . GLU B 1 46 ? 3.963 -15.906 -2.727 1 90.25 46 GLU B O 1
ATOM 1102 N N . GLN B 1 47 ? 4.91 -14.148 -3.648 1 87.38 47 GLN B N 1
ATOM 1103 C CA . GLN B 1 47 ? 5.262 -14.891 -4.855 1 87.38 47 GLN B CA 1
ATOM 1104 C C . GLN B 1 47 ? 6.301 -15.969 -4.555 1 87.38 47 GLN B C 1
ATOM 1106 O O . GLN B 1 47 ? 6.23 -17.078 -5.094 1 87.38 47 GLN B O 1
ATOM 1111 N N . LYS B 1 48 ? 7.234 -15.695 -3.715 1 89 48 LYS B N 1
ATOM 1112 C CA . LYS B 1 48 ? 8.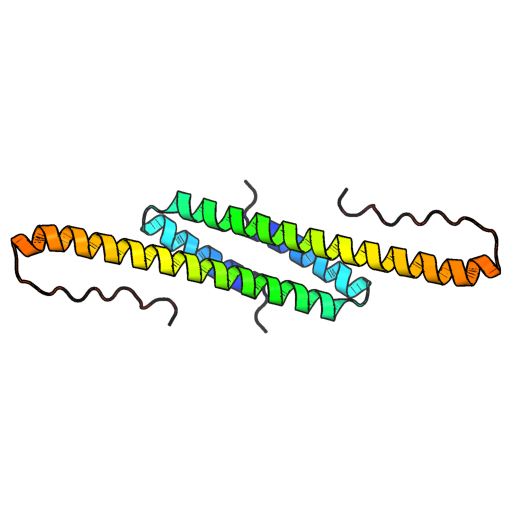25 -16.672 -3.342 1 89 48 LYS B CA 1
ATOM 1113 C C . LYS B 1 48 ? 7.637 -17.859 -2.611 1 89 48 LYS B C 1
ATOM 1115 O O . LYS B 1 48 ? 8.031 -19 -2.838 1 89 48 LYS B O 1
ATOM 1120 N N . ILE B 1 49 ? 6.711 -17.625 -1.805 1 84.62 49 ILE B N 1
ATOM 1121 C CA . ILE B 1 49 ? 6.027 -18.688 -1.057 1 84.62 49 ILE B CA 1
ATOM 1122 C C . ILE B 1 49 ? 5.242 -19.578 -2.016 1 84.62 49 ILE B C 1
ATOM 1124 O O . ILE B 1 49 ? 5.273 -20.797 -1.897 1 84.62 49 ILE B O 1
ATOM 1128 N N . LYS B 1 50 ? 4.629 -18.938 -2.969 1 82.5 50 LYS B N 1
ATOM 1129 C CA . LYS B 1 50 ? 3.863 -19.703 -3.953 1 82.5 50 LYS B CA 1
ATOM 1130 C C . LYS B 1 50 ? 4.777 -20.578 -4.801 1 82.5 50 LYS B C 1
ATOM 1132 O O . LYS B 1 50 ? 4.445 -21.734 -5.09 1 82.5 50 LYS B O 1
ATOM 1137 N N . GLN B 1 51 ? 5.902 -20.062 -5.137 1 83.81 51 GLN B N 1
ATOM 1138 C CA . GLN B 1 51 ? 6.859 -20.812 -5.938 1 83.81 51 GLN B CA 1
ATOM 1139 C C . GLN B 1 51 ? 7.457 -21.969 -5.137 1 83.81 51 GLN B C 1
ATOM 1141 O O . GLN B 1 51 ? 7.668 -23.062 -5.672 1 83.81 51 GLN B O 1
ATOM 1146 N N . HIS B 1 52 ? 7.664 -21.688 -3.912 1 82.06 52 HIS B N 1
ATOM 1147 C CA . HIS B 1 52 ? 8.195 -22.734 -3.043 1 82.06 52 HIS B CA 1
ATOM 1148 C C . HIS B 1 52 ? 7.172 -23.844 -2.816 1 82.06 52 HIS B C 1
ATOM 1150 O O . HIS B 1 52 ? 7.523 -25.016 -2.789 1 82.06 52 HIS B O 1
ATOM 1156 N N . GLY B 1 53 ? 5.965 -23.516 -2.637 1 73.81 53 GLY B N 1
ATOM 1157 C CA . GLY B 1 53 ? 4.898 -24.5 -2.521 1 73.81 53 GLY B CA 1
ATOM 1158 C C . GLY B 1 53 ? 4.754 -25.375 -3.754 1 73.81 53 GLY B C 1
ATOM 1159 O O . GLY B 1 53 ? 4.605 -26.594 -3.645 1 73.81 53 GLY B O 1
ATOM 1160 N N . LEU B 1 54 ? 4.844 -24.781 -4.832 1 70.12 54 LEU B N 1
ATOM 1161 C CA . LEU B 1 54 ? 4.754 -25.5 -6.094 1 70.12 54 LEU B CA 1
ATOM 1162 C C . LEU B 1 54 ? 5.93 -26.453 -6.258 1 70.12 54 LEU B C 1
ATOM 1164 O O . LEU B 1 54 ? 5.754 -27.594 -6.699 1 70.12 54 LEU B O 1
ATOM 1168 N N . THR B 1 55 ? 7.039 -25.906 -5.902 1 72.94 55 THR B N 1
ATOM 1169 C CA . THR B 1 55 ? 8.227 -26.75 -6.004 1 72.94 55 THR B CA 1
ATOM 1170 C C . THR B 1 55 ? 8.117 -27.953 -5.062 1 72.94 55 THR B C 1
ATOM 1172 O O . THR B 1 55 ? 8.453 -29.078 -5.441 1 72.94 55 THR B O 1
ATOM 1175 N N . HIS B 1 56 ? 7.668 -27.719 -3.846 1 74.38 56 HIS B N 1
ATOM 1176 C CA . HIS B 1 56 ? 7.512 -28.781 -2.873 1 74.38 56 HIS B CA 1
ATOM 1177 C C . HIS B 1 56 ? 6.449 -29.781 -3.322 1 74.38 56 HIS B C 1
ATOM 1179 O O . HIS B 1 56 ? 6.645 -31 -3.213 1 74.38 56 HIS B O 1
ATOM 1185 N N . ARG B 1 57 ? 5.477 -29.344 -3.906 1 71.5 57 ARG B N 1
ATOM 1186 C CA . ARG B 1 57 ? 4.422 -30.203 -4.43 1 71.5 57 ARG B CA 1
ATOM 1187 C C . ARG B 1 57 ? 4.914 -31 -5.633 1 71.5 57 ARG B C 1
ATOM 1189 O O . ARG B 1 57 ? 4.656 -32.188 -5.738 1 71.5 57 ARG B O 1
ATOM 1196 N N . TRP B 1 58 ? 5.637 -30.328 -6.457 1 70 58 TRP B N 1
ATOM 1197 C CA . TRP B 1 58 ? 6.219 -30.984 -7.625 1 70 58 TRP B CA 1
ATOM 1198 C C . TRP B 1 58 ? 7.184 -32.094 -7.203 1 70 58 TRP B C 1
ATOM 1200 O O . TRP B 1 58 ? 7.191 -33.188 -7.797 1 70 58 TRP B O 1
ATOM 1210 N N . MET B 1 59 ? 7.93 -31.812 -6.23 1 70.69 59 MET B N 1
ATOM 1211 C CA . MET B 1 59 ? 8.883 -32.781 -5.723 1 70.69 59 MET B CA 1
ATOM 1212 C C . MET B 1 59 ? 8.164 -34 -5.113 1 70.69 59 MET B C 1
ATOM 1214 O O . MET B 1 59 ? 8.562 -35.125 -5.324 1 70.69 59 MET B O 1
ATOM 1218 N N . LEU B 1 60 ? 7.078 -33.781 -4.438 1 70.19 60 LEU B N 1
ATOM 1219 C CA . LEU B 1 60 ? 6.285 -34.844 -3.812 1 70.19 60 LEU B CA 1
ATOM 1220 C C . LEU B 1 60 ? 5.559 -35.656 -4.863 1 70.19 60 LEU B C 1
ATOM 1222 O O . LEU B 1 60 ? 5.496 -36.875 -4.758 1 70.19 60 LEU B O 1
ATOM 1226 N N . ASP B 1 61 ? 4.977 -34.969 -5.895 1 70.5 61 ASP B N 1
ATOM 1227 C CA . ASP B 1 61 ? 4.273 -35.656 -6.977 1 70.5 61 ASP B CA 1
ATOM 1228 C C . ASP B 1 61 ? 5.242 -36.469 -7.82 1 70.5 61 ASP B C 1
ATOM 1230 O O . ASP B 1 61 ? 4.91 -37.594 -8.242 1 70.5 61 ASP B O 1
ATOM 1234 N N . ASN B 1 62 ? 6.359 -35.875 -8.117 1 67.81 62 ASN B N 1
ATOM 1235 C CA . ASN B 1 62 ? 7.371 -36.594 -8.883 1 67.81 62 ASN B CA 1
ATOM 1236 C C . ASN B 1 62 ? 7.969 -37.75 -8.078 1 67.81 62 ASN B C 1
ATOM 1238 O O . ASN B 1 62 ? 8.32 -38.781 -8.641 1 67.81 62 ASN B O 1
ATOM 1242 N N . GLU B 1 63 ? 8.227 -37.406 -6.832 1 59.97 63 GLU B N 1
ATOM 1243 C CA . GLU B 1 63 ? 8.68 -38.5 -5.988 1 59.97 63 GLU B CA 1
ATOM 1244 C C . GLU B 1 63 ? 7.695 -39.688 -6.02 1 59.97 63 GLU B C 1
ATOM 1246 O O . GLU B 1 63 ? 8.102 -40.844 -6.012 1 59.97 63 GLU B O 1
ATOM 1251 N N . ASN B 1 64 ? 6.484 -39.25 -6.09 1 55.34 64 ASN B N 1
ATOM 1252 C CA . ASN B 1 64 ? 5.48 -40.281 -6.246 1 55.34 64 ASN B CA 1
ATOM 1253 C C . ASN B 1 64 ? 5.512 -40.875 -7.652 1 55.34 64 ASN B C 1
ATOM 1255 O O . ASN B 1 64 ? 5.184 -42.062 -7.84 1 55.34 64 ASN B O 1
ATOM 1259 N N . THR B 1 65 ? 5.805 -39.844 -8.672 1 49.47 65 THR B N 1
ATOM 1260 C CA . THR B 1 65 ? 5.914 -40.344 -10.039 1 49.47 65 THR B CA 1
ATOM 1261 C C . THR B 1 65 ? 7.277 -40.969 -10.281 1 49.47 65 THR B C 1
ATOM 1263 O O . THR B 1 65 ? 7.445 -41.781 -11.211 1 49.47 65 THR B O 1
ATOM 1266 N N . TRP B 1 66 ? 8.312 -40.281 -9.641 1 51.09 66 TRP B N 1
ATOM 1267 C CA . TRP B 1 66 ? 9.633 -40.875 -9.836 1 51.09 66 TRP B CA 1
ATOM 1268 C C . TRP B 1 66 ? 9.641 -42.344 -9.43 1 51.09 66 TRP B C 1
ATOM 1270 O O . TRP B 1 66 ? 10.516 -43.094 -9.844 1 51.09 66 TRP B O 1
ATOM 1280 N N . THR B 1 67 ? 8.797 -42.75 -8.516 1 44.31 67 THR B N 1
ATOM 1281 C CA . THR B 1 67 ? 8.883 -44.219 -8.484 1 44.31 67 THR B CA 1
ATOM 1282 C C . THR B 1 67 ? 8.516 -44.812 -9.836 1 44.31 67 THR B C 1
ATOM 1284 O O . THR B 1 67 ? 8.789 -45.969 -10.102 1 44.31 67 THR B O 1
ATOM 1287 N N . GLN B 1 68 ? 7.613 -44.094 -10.57 1 40.97 68 GLN B N 1
ATOM 1288 C CA . GLN B 1 68 ? 7.395 -44.75 -11.867 1 40.97 68 GLN B CA 1
ATOM 1289 C C . GLN B 1 68 ? 8.312 -44.156 -12.938 1 40.97 68 GLN B C 1
ATOM 1291 O O . GLN B 1 68 ? 8.906 -44.875 -13.727 1 40.97 68 GLN B O 1
ATOM 1296 N N . GLY B 1 69 ? 7.988 -43 -13.805 1 36.56 69 GLY B N 1
ATOM 1297 C CA . GLY B 1 69 ? 8.523 -42.594 -15.094 1 36.56 69 GLY B CA 1
ATOM 1298 C C . GLY B 1 69 ? 9.688 -41.625 -14.977 1 36.56 69 GLY B C 1
ATOM 1299 O O . GLY B 1 69 ? 9.711 -40.781 -14.078 1 36.56 69 GLY B O 1
ATOM 1300 N N . GLY B 1 70 ? 11.062 -41.781 -15.461 1 33.16 70 GLY B N 1
ATOM 1301 C CA . GLY B 1 70 ? 12.359 -41.156 -15.688 1 33.16 70 GLY B CA 1
ATOM 1302 C C . GLY B 1 70 ? 12.258 -39.75 -16.25 1 33.16 70 GLY B C 1
ATOM 1303 O O . GLY B 1 70 ? 13.273 -39.125 -16.562 1 33.16 70 GLY B O 1
ATOM 1304 N N . GLU B 1 71 ? 11.141 -39.156 -16.953 1 35.72 71 GLU B N 1
ATOM 1305 C CA . GLU B 1 71 ? 11.414 -38.156 -17.969 1 35.72 71 GLU B CA 1
ATOM 1306 C C . GLU B 1 71 ? 11.453 -36.75 -17.344 1 35.72 71 GLU B C 1
ATOM 1308 O O . GLU B 1 71 ? 10.648 -36.438 -16.469 1 35.72 71 GLU B O 1
ATOM 1313 N N . HIS B 1 72 ? 12.555 -35.875 -17.422 1 32.06 72 HIS B N 1
ATOM 1314 C CA . HIS B 1 72 ? 13.094 -34.594 -16.953 1 32.06 72 HIS B CA 1
ATOM 1315 C C . HIS B 1 72 ? 12.297 -33.406 -17.531 1 32.06 72 HIS B C 1
ATOM 1317 O O . HIS B 1 72 ? 12.445 -33.094 -18.703 1 32.06 72 HIS B O 1
ATOM 1323 N N . HIS B 1 73 ? 10.953 -33.094 -17.375 1 30.11 73 HIS B N 1
ATOM 1324 C CA . HIS B 1 73 ? 10.336 -31.953 -18.031 1 30.11 73 HIS B CA 1
ATOM 1325 C C . HIS B 1 73 ? 10.766 -30.656 -17.375 1 30.11 73 HIS B C 1
ATOM 1327 O O . HIS B 1 73 ? 10.875 -30.578 -16.141 1 30.11 73 HIS B O 1
ATOM 1333 N N . THR B 1 74 ? 11.469 -29.578 -17.953 1 28.66 74 THR B N 1
ATOM 1334 C CA . THR B 1 74 ? 12.023 -28.25 -17.781 1 28.66 74 THR B CA 1
ATOM 1335 C C . THR B 1 74 ? 10.914 -27.234 -17.547 1 28.66 74 THR B C 1
ATOM 1337 O O . THR B 1 74 ? 10.008 -27.078 -18.375 1 28.66 74 THR B O 1
ATOM 1340 N N . LEU B 1 75 ? 10.344 -26.891 -16.422 1 31.38 75 LEU B N 1
ATOM 1341 C CA . LEU B 1 75 ? 9.281 -25.969 -16.047 1 31.38 75 LEU B CA 1
ATOM 1342 C C . LEU B 1 75 ? 9.773 -24.516 -16.109 1 31.38 75 LEU B C 1
ATOM 1344 O O . LEU B 1 75 ? 10.688 -24.141 -15.383 1 31.38 75 LEU B O 1
ATOM 1348 N N . GLY B 1 76 ? 9.625 -23.656 -17.219 1 27.48 76 GLY B N 1
ATOM 1349 C CA . GLY B 1 76 ? 9.883 -22.312 -17.688 1 27.48 76 GLY B CA 1
ATOM 1350 C C . GLY B 1 76 ? 9.125 -21.25 -16.906 1 27.48 76 GLY B C 1
ATOM 1351 O O . GLY B 1 76 ? 9.102 -20.078 -17.281 1 27.48 76 GLY B O 1
ATOM 1352 N N . PHE B 1 77 ? 8.414 -21.234 -15.852 1 30.69 77 PHE B N 1
ATOM 1353 C CA . PHE B 1 77 ? 7.426 -20.203 -15.547 1 30.69 77 PHE 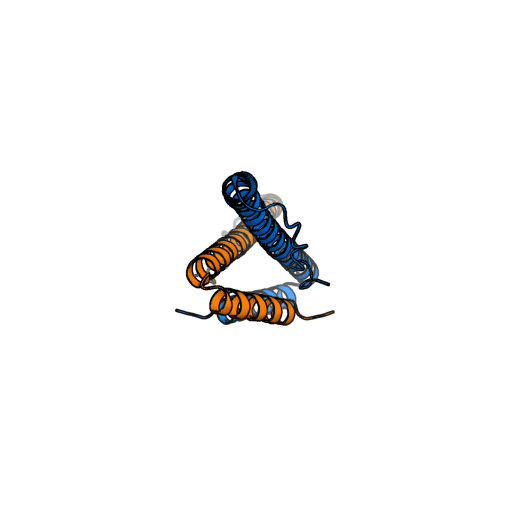B CA 1
ATOM 1354 C C . PHE B 1 77 ? 8.102 -18.922 -15.094 1 30.69 77 PHE B C 1
ATOM 1356 O O . PHE B 1 77 ? 7.441 -17.891 -14.898 1 30.69 77 PHE B O 1
ATOM 1363 N N . CYS B 1 78 ? 9.328 -18.688 -14.734 1 31.44 78 CYS B N 1
ATOM 1364 C CA . CYS B 1 78 ? 9.633 -17.5 -13.93 1 31.44 78 CYS B CA 1
ATOM 1365 C C . CYS B 1 78 ? 9.656 -16.25 -14.789 1 31.44 78 CYS B C 1
ATOM 1367 O O . CYS B 1 78 ? 10.234 -15.234 -14.391 1 31.44 78 CYS B O 1
ATOM 1369 N N . GLN B 1 79 ? 9.117 -15.961 -15.969 1 29.58 79 GLN B N 1
ATOM 1370 C CA . GLN B 1 79 ? 9.523 -14.836 -16.812 1 29.58 79 GLN B CA 1
ATOM 1371 C C . GLN B 1 79 ? 8.844 -13.547 -16.359 1 29.58 79 GLN B C 1
ATOM 1373 O O . GLN B 1 79 ? 9.047 -12.492 -16.969 1 29.58 79 GLN B O 1
ATOM 1378 N N . ILE B 1 80 ? 7.949 -13.375 -15.484 1 34.41 80 ILE B N 1
ATOM 1379 C CA . ILE B 1 80 ? 7.203 -12.117 -15.531 1 34.41 80 ILE B CA 1
ATOM 1380 C C . ILE B 1 80 ? 8.094 -10.969 -15.078 1 34.41 80 ILE B C 1
ATOM 1382 O O . ILE B 1 80 ? 8.016 -9.859 -15.617 1 34.41 80 ILE B O 1
ATOM 1386 N N . LEU B 1 81 ? 8.617 -10.922 -13.883 1 30.23 81 LEU B N 1
ATOM 1387 C CA . LEU B 1 81 ? 9.219 -9.672 -13.414 1 30.23 81 LEU B CA 1
ATOM 1388 C C . LEU B 1 81 ? 10.555 -9.422 -14.102 1 30.23 81 LEU B C 1
ATOM 1390 O O . LEU B 1 81 ? 11.336 -8.578 -13.656 1 30.23 81 LEU B O 1
ATOM 1394 N N . ARG B 1 82 ? 10.781 -10.039 -15.125 1 22.66 82 ARG B N 1
ATOM 1395 C CA . ARG B 1 82 ? 12.031 -9.578 -15.711 1 22.66 82 ARG B CA 1
ATOM 1396 C C . ARG B 1 82 ? 11.805 -8.375 -16.625 1 22.66 82 ARG B C 1
ATOM 1398 O O . ARG B 1 82 ? 10.836 -8.336 -17.375 1 22.66 82 ARG B O 1
#

Solvent-accessible surface area (backbone atoms only — not comparable to full-atom values): 9686 Å² total; per-residue (Å²): 132,83,55,69,64,58,55,49,47,50,53,50,50,54,50,48,54,52,18,58,76,68,74,36,49,68,60,47,52,51,52,54,50,50,50,50,50,52,52,54,50,52,52,52,52,54,51,51,51,52,52,50,50,49,49,53,47,48,51,54,50,39,55,62,36,55,72,69,64,91,80,85,81,85,82,80,78,79,64,72,92,106,132,82,54,69,64,58,55,51,49,52,53,49,51,54,50,48,53,51,18,60,75,67,74,35,48,68,61,47,52,51,52,54,51,50,50,50,50,52,53,54,51,51,53,52,51,52,51,52,52,52,52,48,50,49,49,53,48,48,50,54,51,37,56,62,35,54,72,67,64,91,80,86,82,86,85,78,78,81,66,72,91,108

Organism: Callithrix jacchus (NCBI:txid9483)

Secondary structure (DSSP, 8-state):
---HHHHHHHHHHHHHHHHHHTT-HHHHHHHHHHHHHHHHHHHHHHHHHHHHHHHHHHHHHHHHHHTT--------GGGTT-/---HHHHHHHHHHHHHHHHHHTT-HHHHHHHHHHHHHHHHHHHHHHHHHHHHHHHHHHHHHHHHHHTT--------GGGTT-

pLDDT: mean 76.04, std 24.65, range [22.11, 97.62]

Sequence (164 aa):
MIDWTWKMWHIYTMEYYAAIKNNEFVSFVGTWMNLETIILSKLTQEQKIKQHGLTHRWMLDNENTWTQGGEHHTLGFCQILRMIDWTWKMWHIYTMEYYAAIKNNEFVSFVGTWMNLETIILSKLTQEQKIKQHGLTHRWMLDNENTWTQGGEHHTLGFCQILR